Protein AF-Q6CLU6-F1 (afdb_monomer)

Structure (mmCIF, N/CA/C/O backbone):
data_AF-Q6CLU6-F1
#
_entry.id   AF-Q6CLU6-F1
#
loop_
_atom_site.group_PDB
_atom_site.id
_atom_site.type_symbol
_atom_site.label_atom_id
_atom_site.label_alt_id
_atom_site.label_comp_id
_atom_site.label_asym_id
_atom_site.label_entity_id
_atom_site.label_seq_id
_atom_site.pdbx_PDB_ins_code
_atom_site.Cartn_x
_atom_site.Cartn_y
_atom_site.Cartn_z
_atom_site.occupancy
_atom_site.B_iso_or_equiv
_atom_site.auth_seq_id
_atom_site.auth_comp_id
_atom_site.auth_asym_id
_atom_site.auth_atom_id
_atom_site.pdbx_PDB_model_num
ATOM 1 N N . MET A 1 1 ? -74.693 -4.047 75.855 1.00 61.88 1 MET A N 1
ATOM 2 C CA . MET A 1 1 ? -74.704 -4.121 74.372 1.00 61.88 1 MET A CA 1
ATOM 3 C C . MET A 1 1 ? -73.959 -2.932 73.743 1.00 61.88 1 MET A C 1
ATOM 5 O O . MET A 1 1 ? -74.575 -2.102 73.089 1.00 61.88 1 MET A O 1
ATOM 9 N N . ARG A 1 2 ? -72.639 -2.791 73.963 1.00 64.62 2 ARG A N 1
ATOM 10 C CA . ARG A 1 2 ? -71.855 -1.617 73.501 1.00 64.62 2 ARG A CA 1
ATOM 11 C C . ARG A 1 2 ? -70.584 -1.971 72.703 1.00 64.62 2 ARG A C 1
ATOM 13 O O . ARG A 1 2 ? -69.836 -1.067 72.367 1.00 64.62 2 ARG A O 1
ATOM 20 N N . GLY A 1 3 ? -70.361 -3.255 72.395 1.00 64.12 3 GLY A N 1
ATOM 21 C CA . GLY A 1 3 ? -69.111 -3.761 71.801 1.00 64.12 3 GLY A CA 1
ATOM 22 C C . GLY A 1 3 ? -69.072 -3.890 70.269 1.00 64.12 3 GLY A C 1
ATOM 23 O O . GLY A 1 3 ? -67.987 -3.972 69.713 1.00 64.12 3 GLY A O 1
ATOM 24 N N . ASP A 1 4 ? -70.208 -3.855 69.562 1.00 63.72 4 ASP A N 1
ATOM 25 C CA . ASP A 1 4 ? -70.226 -4.134 68.108 1.00 63.72 4 ASP A CA 1
ATOM 26 C C . ASP A 1 4 ? -69.862 -2.940 67.209 1.00 63.72 4 ASP A C 1
ATOM 28 O O . ASP A 1 4 ? -69.534 -3.101 66.032 1.00 63.72 4 ASP A O 1
ATOM 32 N N . LYS A 1 5 ? -69.901 -1.708 67.728 1.00 64.19 5 LYS A N 1
ATOM 33 C CA . LYS A 1 5 ? -69.649 -0.521 66.890 1.00 64.19 5 LYS A CA 1
ATOM 34 C C . LYS A 1 5 ? -68.162 -0.245 66.653 1.00 64.19 5 LYS A C 1
ATOM 36 O O . LYS A 1 5 ? -67.823 0.394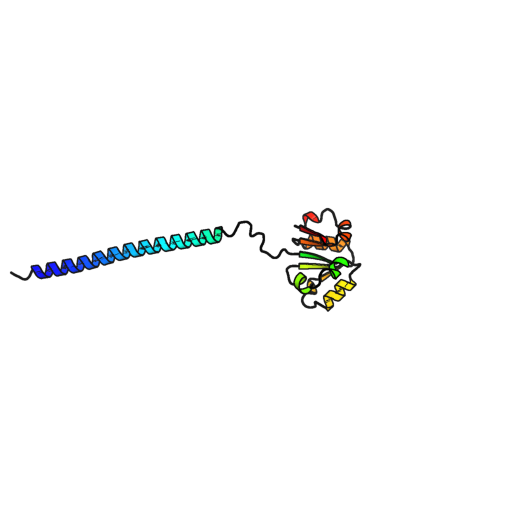 65.661 1.00 64.19 5 LYS A O 1
ATOM 41 N N . GLU A 1 6 ? -67.268 -0.728 67.511 1.00 64.94 6 GLU A N 1
ATOM 42 C CA . GLU A 1 6 ? -65.828 -0.479 67.347 1.00 64.94 6 GLU A CA 1
ATOM 43 C C . GLU A 1 6 ? -65.161 -1.462 66.377 1.00 64.94 6 GLU A C 1
ATOM 45 O O . GLU A 1 6 ? -64.277 -1.072 65.609 1.00 64.94 6 GLU A O 1
ATOM 50 N N . THR A 1 7 ? -65.630 -2.711 66.329 1.00 63.88 7 THR A N 1
ATOM 51 C CA . THR A 1 7 ? -65.080 -3.747 65.440 1.00 63.88 7 THR A CA 1
ATOM 52 C C . THR A 1 7 ? -65.395 -3.466 63.969 1.00 63.88 7 THR A C 1
ATOM 54 O O . THR A 1 7 ? -64.521 -3.599 63.107 1.00 63.88 7 THR A O 1
ATOM 57 N N . THR A 1 8 ? -66.601 -2.977 63.671 1.00 68.31 8 THR A N 1
ATOM 58 C CA . THR A 1 8 ? -67.006 -2.594 62.305 1.00 68.31 8 THR A CA 1
ATOM 59 C C . THR A 1 8 ? -66.189 -1.418 61.761 1.00 68.31 8 THR A C 1
ATOM 61 O O . THR A 1 8 ? -65.840 -1.390 60.578 1.00 68.31 8 THR A O 1
ATOM 64 N N . ASN A 1 9 ? -65.802 -0.477 62.625 1.00 71.19 9 ASN A N 1
ATOM 65 C CA . ASN A 1 9 ? -65.008 0.684 62.226 1.00 71.19 9 ASN A CA 1
ATOM 66 C C . ASN A 1 9 ? -63.552 0.305 61.895 1.00 71.19 9 ASN A C 1
ATOM 68 O O . ASN A 1 9 ? -62.966 0.827 60.943 1.00 71.19 9 ASN A O 1
ATOM 72 N N . TRP A 1 10 ? -62.979 -0.658 62.624 1.00 69.19 10 TRP A N 1
ATOM 73 C CA . TRP A 1 10 ? -61.643 -1.191 62.336 1.00 69.19 10 TRP A CA 1
ATOM 74 C C . TRP A 1 10 ? -61.589 -1.987 61.027 1.00 69.19 10 TRP A C 1
ATOM 76 O O . TRP A 1 10 ? -60.665 -1.791 60.231 1.00 69.19 10 TRP A O 1
ATOM 86 N N . LEU A 1 11 ? -62.599 -2.822 60.766 1.00 67.56 11 LEU A N 1
ATOM 87 C CA . LEU A 1 11 ? -62.708 -3.596 59.524 1.00 67.56 11 LEU A CA 1
ATOM 88 C C . LEU A 1 11 ? -62.872 -2.697 58.289 1.00 67.56 11 LEU A C 1
ATOM 90 O O . LEU A 1 11 ? -62.198 -2.906 57.280 1.00 67.56 11 LEU A O 1
ATOM 94 N N . ASN A 1 12 ? -63.673 -1.632 58.371 1.00 68.00 12 ASN A N 1
ATOM 95 C CA . ASN A 1 12 ? -63.787 -0.676 57.263 1.00 68.00 12 ASN A CA 1
ATOM 96 C C . ASN A 1 12 ? -62.471 0.070 56.994 1.00 68.00 12 ASN A C 1
ATOM 98 O O . ASN A 1 12 ? -62.100 0.299 55.839 1.00 68.00 12 ASN A O 1
ATOM 102 N N . LYS A 1 13 ? -61.715 0.414 58.044 1.00 68.94 13 LYS A N 1
ATOM 103 C CA . LYS A 1 13 ? -60.441 1.133 57.898 1.00 68.94 13 LYS A CA 1
ATOM 104 C C . LYS A 1 13 ? -59.346 0.258 57.272 1.00 68.94 13 LYS A C 1
ATOM 106 O O . LYS A 1 13 ? -58.524 0.781 56.515 1.00 68.94 13 LYS A O 1
ATOM 111 N N . SER A 1 14 ? -59.330 -1.051 57.542 1.00 66.31 14 SER A N 1
ATOM 112 C CA . SER A 1 14 ? -58.371 -1.983 56.926 1.00 66.31 14 SER A CA 1
ATOM 113 C C . SER A 1 14 ? -58.699 -2.259 55.453 1.00 66.31 14 SER A C 1
ATOM 115 O O . SER A 1 14 ? -57.800 -2.185 54.608 1.00 66.31 14 SER A O 1
ATOM 117 N N . LEU A 1 15 ? -59.981 -2.442 55.115 1.00 66.25 15 LEU A N 1
ATOM 118 C CA . LEU A 1 15 ? -60.436 -2.629 53.732 1.00 66.25 15 LEU A CA 1
ATOM 119 C C . LEU A 1 15 ? -60.155 -1.397 52.860 1.00 66.25 15 LEU A C 1
ATOM 121 O O . LEU A 1 15 ? -59.677 -1.532 51.730 1.00 66.25 15 LEU A O 1
ATOM 125 N N . MET A 1 16 ? -60.344 -0.182 53.391 1.00 63.97 16 MET A N 1
ATOM 126 C CA . MET A 1 16 ? -60.002 1.045 52.659 1.00 63.97 16 MET A CA 1
ATOM 127 C C . MET A 1 16 ? -58.496 1.179 52.380 1.00 63.97 16 MET A C 1
ATOM 129 O O . MET A 1 16 ? -58.117 1.665 51.310 1.00 63.97 16 MET A O 1
ATOM 133 N N . LYS A 1 17 ? -57.621 0.731 53.294 1.00 62.97 17 LYS A N 1
ATOM 134 C CA . LYS A 1 17 ? -56.163 0.743 53.068 1.00 62.97 17 LYS A CA 1
ATOM 135 C C . LYS A 1 17 ? -55.749 -0.252 51.979 1.00 62.97 17 LYS A C 1
ATOM 137 O O . LYS A 1 17 ? -54.980 0.124 51.093 1.00 62.97 17 LYS A O 1
ATOM 142 N N . GLN A 1 18 ? -56.309 -1.464 51.980 1.00 61.56 18 GLN A N 1
ATOM 143 C CA . GLN A 1 18 ? -56.039 -2.457 50.931 1.00 61.56 18 GLN A CA 1
ATOM 144 C C . GLN A 1 18 ? -56.553 -2.007 49.555 1.00 61.56 18 GLN A C 1
ATOM 146 O O . GLN A 1 18 ? -55.855 -2.171 48.554 1.00 61.56 18 GLN A O 1
ATOM 151 N N . ALA A 1 19 ? -57.730 -1.375 49.489 1.00 61.16 19 ALA A N 1
ATOM 152 C CA . ALA A 1 19 ? -58.264 -0.848 48.233 1.00 61.16 19 ALA A CA 1
ATOM 153 C C . ALA A 1 19 ? -57.395 0.285 47.653 1.00 61.16 19 ALA A C 1
ATOM 155 O O . ALA A 1 19 ? -57.184 0.340 46.441 1.00 61.16 19 ALA A O 1
ATOM 156 N N . ARG A 1 20 ? -56.843 1.169 48.499 1.00 60.28 20 ARG A N 1
ATOM 157 C CA . ARG A 1 20 ? -55.929 2.239 48.053 1.00 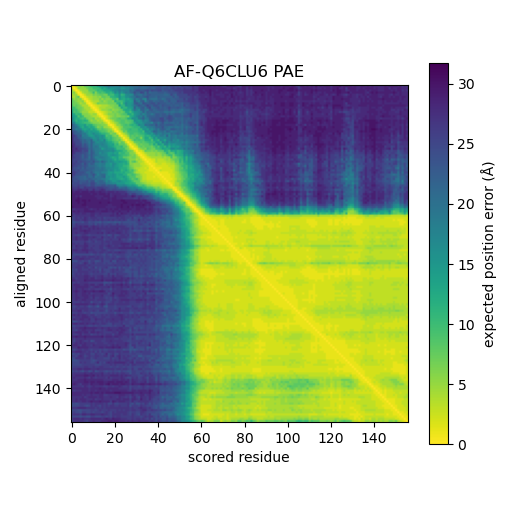60.28 20 ARG A CA 1
ATOM 158 C C . ARG A 1 20 ? -54.601 1.693 47.532 1.00 60.28 20 ARG A C 1
ATOM 160 O O . ARG A 1 20 ? -54.132 2.168 46.502 1.00 60.28 20 ARG A O 1
AT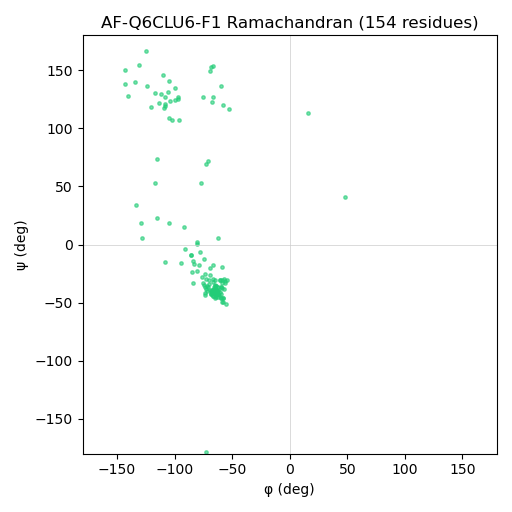OM 167 N N . GLN A 1 21 ? -54.031 0.674 48.178 1.00 60.06 21 GLN A N 1
ATOM 168 C CA . GLN A 1 21 ? -52.783 0.060 47.710 1.00 60.06 21 GLN A CA 1
ATOM 169 C C . GLN A 1 21 ? -52.948 -0.643 46.357 1.00 60.06 21 GLN A C 1
ATOM 171 O O . GLN A 1 21 ? -52.094 -0.479 45.490 1.00 60.06 21 GLN A O 1
ATOM 176 N N . LYS A 1 22 ? -54.075 -1.333 46.127 1.00 58.25 22 LYS A N 1
ATOM 177 C CA . LYS A 1 22 ? -54.368 -1.952 44.822 1.00 58.25 22 LYS A CA 1
ATOM 178 C C . LYS A 1 22 ? -54.572 -0.921 43.707 1.00 58.25 22 LYS A C 1
ATOM 180 O O . LYS A 1 22 ? -54.156 -1.151 42.579 1.00 58.25 22 LYS A O 1
ATOM 185 N N . LYS A 1 23 ? -55.185 0.232 44.001 1.00 58.91 23 LYS A N 1
ATOM 186 C CA . LYS A 1 23 ? -55.332 1.309 43.004 1.00 58.91 23 LYS A CA 1
ATOM 187 C C . LYS A 1 23 ? -53.987 1.948 42.651 1.00 58.91 23 LYS A C 1
ATOM 189 O O . LYS A 1 23 ? -53.733 2.203 41.479 1.00 58.91 23 LYS A O 1
ATOM 194 N N . LEU A 1 24 ? -53.116 2.160 43.640 1.00 59.25 24 LEU A N 1
ATOM 195 C CA . LEU A 1 24 ? -51.780 2.716 43.410 1.00 59.25 24 LEU A CA 1
ATOM 196 C C . LEU A 1 24 ? -50.885 1.769 42.603 1.00 59.25 24 LEU A C 1
ATOM 198 O O . LEU A 1 24 ? -50.172 2.238 41.720 1.00 59.25 24 LEU A O 1
ATOM 202 N N . SER A 1 25 ? -50.950 0.454 42.842 1.00 60.84 25 SER A N 1
ATOM 203 C CA . SER A 1 25 ? -50.152 -0.503 42.066 1.00 60.84 25 SER A CA 1
ATOM 204 C C . SER A 1 25 ? -50.586 -0.570 40.600 1.00 60.84 25 SER A C 1
ATOM 206 O O . SER A 1 25 ? -49.728 -0.599 39.722 1.00 60.84 25 SER A O 1
ATOM 208 N N . ILE A 1 26 ? -51.891 -0.514 40.311 1.00 61.78 26 ILE A N 1
ATOM 209 C CA . ILE A 1 26 ? -52.395 -0.504 38.927 1.00 61.78 26 ILE A CA 1
ATOM 210 C C . ILE A 1 26 ? -51.938 0.764 38.187 1.00 61.78 26 ILE A C 1
ATOM 212 O O . ILE A 1 26 ? -51.487 0.677 37.046 1.00 61.78 26 ILE A O 1
ATOM 216 N N . ILE A 1 27 ? -51.986 1.931 38.843 1.00 63.12 27 ILE A N 1
ATOM 217 C CA . ILE A 1 27 ? -51.509 3.190 38.247 1.00 63.12 27 ILE A CA 1
ATOM 218 C C . ILE A 1 27 ? -49.994 3.131 37.999 1.00 63.12 27 ILE A C 1
ATOM 220 O O . ILE A 1 27 ? -49.540 3.515 36.924 1.00 63.12 27 ILE A O 1
ATOM 224 N N . ALA A 1 28 ? -49.212 2.601 38.945 1.00 63.72 28 ALA A N 1
AT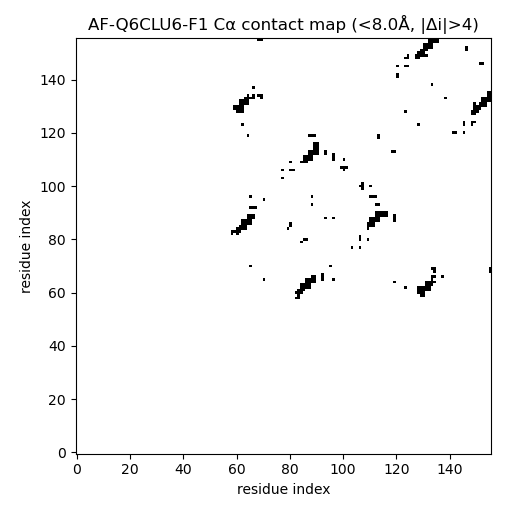OM 225 C CA . ALA A 1 28 ? -47.760 2.491 38.799 1.00 63.72 28 ALA A CA 1
ATOM 226 C C . ALA A 1 28 ? -47.350 1.591 37.619 1.00 63.72 28 ALA A C 1
ATOM 228 O O . ALA A 1 28 ? -46.466 1.959 36.845 1.00 63.72 28 ALA A O 1
ATOM 229 N N . VAL A 1 29 ? -48.020 0.446 37.438 1.00 63.44 29 VAL A N 1
ATOM 230 C CA . VAL A 1 29 ? -47.758 -0.458 36.303 1.00 63.44 29 VAL A CA 1
ATOM 231 C C . VAL A 1 29 ? -48.134 0.205 34.974 1.00 63.44 29 VAL A C 1
ATOM 233 O O . VAL A 1 29 ? -47.381 0.102 34.004 1.00 63.44 29 VAL A O 1
ATOM 236 N N . GLY A 1 30 ? -49.243 0.953 34.939 1.00 61.91 30 GLY A N 1
ATOM 237 C CA . GLY A 1 30 ? -49.645 1.728 33.763 1.00 61.91 30 GLY A CA 1
ATOM 238 C C . GLY A 1 30 ? -48.588 2.755 33.345 1.00 61.91 30 GLY A C 1
ATOM 239 O O . GLY A 1 30 ? -48.174 2.770 32.186 1.00 61.91 30 GLY A O 1
ATOM 240 N N . VAL A 1 31 ? -48.090 3.554 34.294 1.00 68.88 31 VAL A N 1
ATOM 241 C CA . VAL A 1 31 ? -47.084 4.602 34.033 1.00 68.88 31 VAL A CA 1
ATOM 242 C C . VAL A 1 31 ? -45.741 4.014 33.585 1.00 68.88 31 VAL A C 1
ATOM 244 O O . VAL A 1 31 ? -45.108 4.550 32.680 1.00 68.88 31 VAL A O 1
ATOM 247 N N . LEU A 1 32 ? -45.307 2.888 34.154 1.00 68.31 32 LEU A N 1
ATOM 248 C CA . LEU A 1 32 ? -44.050 2.251 33.741 1.00 68.31 32 LEU A CA 1
ATOM 249 C C . LEU A 1 32 ? -44.105 1.740 32.294 1.00 68.31 32 LEU A C 1
ATOM 251 O O . LEU A 1 32 ? -43.129 1.874 31.554 1.00 68.31 32 LEU A O 1
ATOM 255 N N . SER A 1 33 ? -45.253 1.202 31.871 1.00 67.44 33 SER A N 1
ATOM 256 C CA . SER A 1 33 ? -45.420 0.693 30.506 1.00 67.44 33 SER A CA 1
ATOM 257 C C . SER A 1 33 ? -45.366 1.805 29.450 1.00 67.44 33 SER A C 1
ATOM 259 O O . SER A 1 33 ? -44.713 1.643 28.418 1.00 67.44 33 SER A O 1
ATOM 261 N N . THR A 1 34 ? -45.969 2.968 29.720 1.00 74.31 34 THR A N 1
ATOM 262 C CA . THR A 1 34 ? -45.980 4.089 28.770 1.00 74.31 34 THR A CA 1
ATOM 263 C C . THR A 1 34 ? -44.609 4.742 28.640 1.00 74.31 34 THR A C 1
ATOM 265 O O . THR A 1 34 ? -44.218 5.090 27.523 1.00 74.31 34 THR A O 1
ATOM 268 N N . VAL A 1 35 ? -43.843 4.838 29.734 1.00 77.88 35 VAL A N 1
ATOM 269 C CA . VAL A 1 35 ? -42.460 5.349 29.717 1.00 77.88 35 VAL A CA 1
ATOM 270 C C . VAL A 1 35 ? -41.544 4.428 28.907 1.00 77.88 35 VAL A C 1
ATOM 272 O O . VAL A 1 35 ? -40.781 4.906 28.070 1.00 77.88 35 VAL A O 1
ATOM 275 N N . ALA A 1 36 ? -41.648 3.106 29.077 1.00 79.06 36 ALA A N 1
ATOM 276 C CA . ALA A 1 36 ? -40.839 2.158 28.308 1.00 79.06 36 ALA A CA 1
ATOM 277 C C . ALA A 1 36 ? -41.117 2.245 26.795 1.00 79.06 36 ALA A C 1
ATOM 279 O O . ALA A 1 36 ? -40.181 2.265 25.993 1.00 79.06 36 ALA A O 1
ATOM 280 N N . VAL A 1 37 ? -42.392 2.360 26.399 1.00 79.88 37 VAL A N 1
ATOM 281 C CA . VAL A 1 37 ? -42.782 2.490 24.984 1.00 79.88 37 VAL A CA 1
ATOM 282 C C . VAL A 1 37 ? -42.324 3.827 24.397 1.00 79.88 37 VAL A C 1
ATOM 284 O O . VAL A 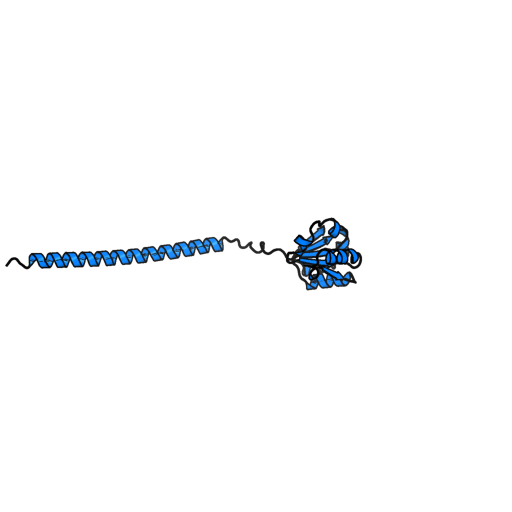1 37 ? -41.808 3.850 23.281 1.00 79.88 37 VAL A O 1
ATOM 287 N N . THR A 1 38 ? -42.439 4.936 25.136 1.00 80.50 38 THR A N 1
ATOM 288 C CA . THR A 1 38 ? -41.983 6.254 24.649 1.00 80.50 38 THR A CA 1
ATOM 289 C C . THR A 1 38 ? -40.467 6.339 24.524 1.00 80.50 38 THR A C 1
ATOM 291 O O . THR A 1 38 ? -39.981 6.840 23.512 1.00 80.50 38 THR A O 1
ATOM 294 N N . VAL A 1 39 ? -39.705 5.803 25.483 1.00 86.75 39 VAL A N 1
ATOM 295 C CA . VAL A 1 39 ? -38.235 5.743 25.388 1.00 86.75 39 VAL A CA 1
ATOM 296 C C . VAL A 1 39 ? -37.801 4.842 24.231 1.00 86.75 39 VAL A C 1
ATOM 298 O O . VAL A 1 39 ? -36.921 5.223 23.460 1.00 86.75 39 VAL A O 1
ATOM 301 N N . GLY A 1 40 ? -38.445 3.684 24.053 1.00 82.50 40 GLY A N 1
ATOM 302 C CA . GLY A 1 40 ? -38.185 2.794 22.919 1.00 82.50 40 GLY A CA 1
ATOM 303 C C . GLY A 1 40 ? -38.481 3.455 21.570 1.00 82.50 40 GLY A C 1
ATOM 304 O O . GLY A 1 40 ? -37.665 3.370 20.652 1.00 82.50 40 GLY A O 1
ATOM 305 N N . TYR A 1 41 ? -39.602 4.173 21.464 1.00 85.38 41 TYR A N 1
ATOM 306 C CA . TYR A 1 41 ? -39.983 4.903 20.254 1.00 85.38 41 TYR A CA 1
ATOM 307 C C . TYR A 1 41 ? -39.036 6.072 19.957 1.00 85.38 41 TYR A C 1
ATOM 309 O O . TYR A 1 41 ? -38.607 6.238 18.817 1.00 85.38 41 TYR A O 1
ATOM 317 N N . LEU A 1 42 ? -38.627 6.835 20.975 1.00 84.44 42 LEU A N 1
ATOM 318 C CA . LEU A 1 42 ? -37.624 7.892 20.827 1.00 84.44 42 LEU A CA 1
ATOM 319 C C . LEU A 1 42 ? -36.273 7.320 20.387 1.00 84.44 42 LEU A C 1
ATOM 321 O O . LEU A 1 42 ? -35.682 7.834 19.444 1.00 84.44 42 LEU A O 1
ATOM 325 N N . LEU A 1 43 ? -35.803 6.223 20.986 1.00 84.00 43 LEU A N 1
ATOM 326 C CA . LEU A 1 43 ? -34.572 5.549 20.554 1.00 84.00 43 LEU A CA 1
ATOM 327 C C . LEU A 1 43 ? -34.673 5.015 19.121 1.00 84.00 43 LEU A C 1
ATOM 329 O O . LEU A 1 43 ? -33.691 5.078 18.379 1.00 84.00 43 LEU A O 1
ATOM 333 N N . TYR A 1 44 ? -35.842 4.514 18.719 1.00 81.38 44 TYR A N 1
ATOM 334 C CA . TYR A 1 44 ? -36.097 4.092 17.346 1.00 81.38 44 TYR A CA 1
ATOM 335 C C . TYR A 1 44 ? -36.043 5.276 16.375 1.00 81.38 44 TYR A C 1
ATOM 337 O O . TYR A 1 44 ? -35.352 5.181 15.365 1.00 81.38 44 TYR A O 1
ATOM 345 N N . LEU A 1 45 ? -36.673 6.411 16.699 1.00 79.06 45 LEU A N 1
ATOM 346 C CA . LEU A 1 45 ? -36.597 7.631 15.887 1.00 79.06 45 LEU A CA 1
ATOM 347 C C . LEU A 1 45 ? -35.170 8.189 15.815 1.00 79.06 45 LEU A C 1
ATOM 349 O O . LEU A 1 45 ? -34.703 8.515 14.727 1.00 79.06 45 LEU A O 1
ATOM 353 N N . TYR A 1 46 ? -34.435 8.211 16.930 1.00 77.62 46 TYR A N 1
ATOM 354 C CA . TYR A 1 46 ? -33.029 8.633 16.958 1.00 77.62 46 TYR A CA 1
ATOM 355 C C . TYR A 1 46 ? -32.118 7.696 16.151 1.00 77.62 46 TYR A C 1
ATOM 357 O O . TYR A 1 46 ? -31.173 8.155 15.508 1.00 77.62 46 TYR A O 1
ATOM 365 N N . ARG A 1 47 ? -32.390 6.382 16.141 1.00 70.88 47 ARG A N 1
ATOM 366 C CA . ARG A 1 47 ? -31.670 5.426 15.282 1.00 70.88 47 ARG A CA 1
ATOM 367 C C . ARG A 1 47 ? -32.107 5.507 13.818 1.00 70.88 47 ARG A C 1
ATOM 369 O O . ARG A 1 47 ? -31.263 5.319 12.950 1.00 70.88 47 ARG A O 1
ATOM 376 N N . GLY A 1 48 ? -33.373 5.808 13.542 1.00 60.16 48 GLY A N 1
ATOM 377 C CA . GLY A 1 48 ? -33.932 5.946 12.193 1.00 60.16 48 GLY A CA 1
ATOM 378 C C . GLY A 1 48 ? -33.553 7.258 11.500 1.00 60.16 48 GLY A C 1
ATOM 379 O O . GLY A 1 48 ? -33.402 7.283 10.283 1.00 60.16 48 GLY A O 1
ATOM 380 N N . GLN A 1 49 ? -33.307 8.331 12.260 1.00 57.12 49 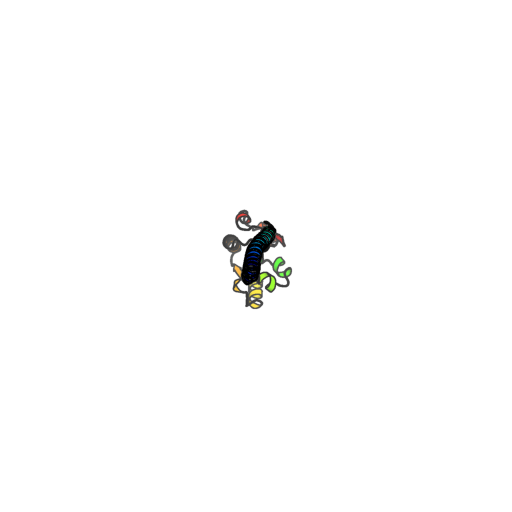GLN A N 1
ATOM 381 C CA . GLN A 1 49 ? -32.778 9.604 11.752 1.00 57.12 49 GLN A CA 1
ATOM 382 C C . GLN A 1 49 ? -31.262 9.605 11.532 1.00 57.12 49 GLN A C 1
ATOM 384 O O . GLN A 1 49 ? -30.718 10.598 11.043 1.00 57.12 49 GLN A O 1
ATOM 389 N N . ARG A 1 50 ? -30.568 8.483 11.772 1.00 49.12 50 ARG A N 1
ATOM 390 C CA . ARG A 1 50 ? -29.280 8.219 11.114 1.00 49.12 50 ARG A CA 1
ATOM 391 C C . ARG A 1 50 ? -29.531 7.914 9.637 1.00 49.12 50 ARG A C 1
ATOM 393 O O . ARG A 1 50 ? -29.455 6.780 9.188 1.00 49.12 50 ARG A O 1
ATOM 400 N N . ASN A 1 51 ? -29.885 8.993 8.947 1.00 45.81 51 ASN A N 1
ATOM 401 C CA . ASN A 1 51 ? -29.740 9.308 7.541 1.00 45.81 51 ASN A CA 1
ATOM 402 C C . ASN A 1 51 ? -29.420 8.094 6.643 1.00 45.81 51 ASN A C 1
ATOM 404 O O . ASN A 1 51 ? -28.301 7.577 6.710 1.00 45.81 51 ASN A O 1
ATOM 408 N N . PRO A 1 52 ? -30.319 7.674 5.735 1.00 45.53 52 PRO A N 1
ATOM 409 C CA . PRO A 1 52 ? -30.006 6.638 4.750 1.00 45.53 52 PRO A CA 1
ATOM 410 C C . PRO A 1 52 ? -28.871 7.012 3.767 1.00 45.53 52 PRO A C 1
ATOM 412 O O . PRO A 1 52 ? -28.539 6.203 2.906 1.00 45.53 52 PRO A O 1
ATOM 415 N N . ASN A 1 53 ? -28.196 8.157 3.940 1.00 45.03 53 ASN A N 1
ATOM 416 C CA . ASN A 1 53 ? -26.904 8.467 3.317 1.00 45.03 53 ASN A CA 1
ATOM 417 C C . ASN A 1 53 ? -25.658 8.102 4.155 1.00 45.03 53 ASN A C 1
ATOM 419 O O . ASN A 1 53 ? -24.545 8.470 3.791 1.00 45.03 53 ASN A O 1
ATOM 423 N N . ILE A 1 54 ? -25.757 7.280 5.210 1.00 47.28 54 ILE A N 1
ATOM 424 C CA . ILE A 1 54 ? -24.574 6.597 5.791 1.00 47.28 54 ILE A CA 1
ATOM 425 C C . ILE A 1 54 ? -24.165 5.405 4.896 1.00 47.28 54 ILE A C 1
ATOM 427 O O . ILE A 1 54 ? -24.017 4.265 5.331 1.00 47.28 54 ILE A O 1
ATOM 431 N N . ARG A 1 55 ? -23.975 5.660 3.601 1.00 44.31 55 ARG A N 1
ATOM 432 C CA . ARG A 1 55 ? -22.941 4.970 2.818 1.00 44.31 55 ARG A CA 1
ATOM 433 C C . ARG A 1 55 ? -21.617 5.757 2.849 1.00 44.31 55 ARG A C 1
ATOM 435 O O . ARG A 1 55 ? -20.606 5.231 2.401 1.00 44.31 55 ARG A O 1
ATOM 442 N N . ASP A 1 56 ? -21.602 6.938 3.480 1.00 47.28 56 ASP A N 1
ATOM 443 C CA . ASP A 1 56 ? -20.519 7.933 3.410 1.00 47.28 56 ASP A CA 1
ATOM 444 C C . ASP A 1 56 ? -19.596 8.056 4.643 1.00 47.28 56 ASP A C 1
ATOM 446 O O . ASP A 1 56 ? -18.884 9.046 4.776 1.00 47.28 56 ASP A O 1
ATOM 450 N N . VAL A 1 57 ? -19.534 7.074 5.553 1.00 53.75 57 VAL A N 1
ATOM 451 C CA . VAL A 1 57 ? -18.561 7.121 6.679 1.00 53.75 57 VAL A CA 1
ATOM 452 C C . VAL A 1 57 ? -17.820 5.798 6.882 1.00 53.75 57 VAL A C 1
ATOM 454 O O . VAL A 1 57 ? -17.490 5.404 7.998 1.00 53.75 57 VAL A O 1
ATOM 457 N N . LYS A 1 58 ? -17.545 5.069 5.800 1.00 54.47 58 LYS A N 1
ATOM 458 C CA . LYS A 1 58 ? -16.387 4.167 5.792 1.00 54.47 58 LYS A CA 1
ATOM 459 C C . LYS A 1 58 ? -15.265 4.892 5.060 1.00 54.47 58 LYS A C 1
ATOM 461 O O . LYS A 1 58 ? -15.555 5.481 4.018 1.00 54.47 58 LYS A O 1
ATOM 466 N N . PRO A 1 59 ? -14.022 4.887 5.577 1.00 61.97 59 PRO A N 1
ATOM 467 C CA . PRO A 1 59 ? -12.900 5.435 4.829 1.00 61.97 59 PRO A CA 1
ATOM 468 C C . PRO A 1 59 ? -12.903 4.772 3.451 1.00 61.97 59 PRO A C 1
ATOM 470 O O . PRO A 1 59 ? -12.835 3.546 3.350 1.00 61.97 59 PRO A O 1
ATOM 473 N N . LYS A 1 60 ? -13.107 5.577 2.400 1.00 77.50 60 LYS A N 1
ATOM 474 C CA . LYS A 1 60 ? -13.150 5.088 1.022 1.00 77.50 60 LYS A CA 1
ATOM 475 C C . LYS A 1 60 ? -11.820 4.403 0.758 1.00 77.50 60 LYS A C 1
ATOM 477 O O . LYS A 1 60 ? -10.773 5.022 0.914 1.00 77.50 60 LYS A O 1
ATOM 482 N N . SER A 1 61 ? -11.862 3.115 0.436 1.00 91.75 61 SER A N 1
ATOM 483 C CA . SER A 1 61 ? -10.638 2.381 0.160 1.00 91.75 61 SER A CA 1
ATOM 484 C C . SER A 1 61 ? -10.003 2.922 -1.119 1.00 91.75 61 SER A C 1
ATOM 486 O O . SER A 1 61 ? -10.688 3.012 -2.143 1.00 91.75 61 SER A O 1
ATOM 488 N N . LYS A 1 62 ? -8.723 3.299 -1.051 1.00 94.94 62 LYS A N 1
ATOM 489 C CA . LYS A 1 62 ? -8.012 3.979 -2.143 1.00 94.94 62 LYS A CA 1
ATOM 490 C C . LYS A 1 62 ? -6.961 3.079 -2.789 1.00 94.94 62 LYS A C 1
ATOM 492 O O . LYS A 1 62 ? -6.308 2.278 -2.126 1.00 94.94 62 LYS A O 1
ATOM 497 N N . CYS A 1 63 ? -6.757 3.232 -4.085 1.00 95.62 63 CYS A N 1
ATOM 498 C CA . CYS A 1 63 ? -5.646 2.652 -4.821 1.00 95.62 63 CYS A CA 1
ATOM 499 C C . CYS A 1 63 ? -4.856 3.790 -5.461 1.00 95.62 63 CYS A C 1
ATOM 501 O O . CYS A 1 63 ? -5.406 4.539 -6.260 1.00 95.62 63 CYS A O 1
ATOM 503 N N . TYR A 1 64 ? -3.588 3.930 -5.095 1.00 96.69 64 TYR A N 1
ATOM 504 C CA . TYR A 1 64 ? -2.683 4.922 -5.662 1.00 96.69 64 TYR A CA 1
ATOM 505 C C . TYR A 1 64 ? -1.850 4.267 -6.758 1.00 96.69 64 TYR A C 1
ATOM 507 O O . TYR A 1 64 ? -1.211 3.249 -6.502 1.00 96.69 64 TYR A O 1
ATOM 515 N N . VAL A 1 65 ? -1.824 4.840 -7.957 1.00 96.25 65 VAL A N 1
ATOM 516 C CA . VAL A 1 65 ? -0.839 4.474 -8.985 1.00 96.25 65 VAL A CA 1
ATOM 517 C C . VAL A 1 65 ? 0.295 5.482 -8.898 1.00 96.25 65 VAL A C 1
ATOM 519 O O . VAL A 1 65 ? 0.112 6.646 -9.248 1.00 96.25 65 VAL A O 1
ATOM 522 N N . LEU A 1 66 ? 1.445 5.049 -8.378 1.00 95.62 66 LEU A N 1
ATOM 523 C CA . LEU A 1 66 ? 2.582 5.929 -8.143 1.00 95.62 66 LEU A CA 1
ATOM 524 C C . LEU A 1 66 ? 3.164 6.405 -9.475 1.00 95.62 66 LEU A C 1
ATOM 526 O O . LEU A 1 66 ? 3.587 5.600 -10.306 1.00 95.62 66 LEU A O 1
ATOM 530 N N . THR A 1 67 ? 3.207 7.722 -9.624 1.00 93.56 67 THR A N 1
ATOM 531 C CA . THR A 1 67 ? 3.927 8.460 -10.663 1.00 93.56 67 THR A CA 1
ATOM 532 C C . THR A 1 67 ? 4.857 9.464 -9.984 1.00 93.56 67 THR A C 1
ATOM 534 O O . THR A 1 67 ? 4.705 9.722 -8.788 1.00 93.56 67 THR A O 1
ATOM 537 N N . GLN A 1 68 ? 5.801 10.038 -10.733 1.00 92.69 68 GLN A N 1
ATOM 538 C CA . GLN A 1 68 ? 6.688 11.089 -10.222 1.00 92.69 68 GLN A CA 1
ATOM 539 C C . GLN A 1 68 ? 5.875 12.262 -9.644 1.00 92.69 68 GLN A C 1
ATOM 541 O O . GLN A 1 68 ? 6.026 12.602 -8.477 1.00 92.69 68 GLN A O 1
ATOM 546 N N . ASP A 1 69 ? 4.909 12.779 -10.410 1.00 92.50 69 ASP A N 1
ATOM 547 C CA . ASP A 1 69 ? 4.056 13.899 -9.989 1.00 92.50 69 ASP A CA 1
ATOM 548 C C . ASP A 1 69 ? 3.263 13.607 -8.712 1.00 92.50 69 ASP A C 1
ATOM 550 O O . ASP A 1 69 ? 3.039 14.489 -7.885 1.00 92.50 69 ASP A O 1
ATOM 554 N N . LEU A 1 70 ? 2.795 12.366 -8.560 1.00 93.56 70 LEU A N 1
ATOM 555 C CA . LEU A 1 70 ? 2.049 11.959 -7.379 1.00 93.56 70 LEU A CA 1
ATOM 556 C C . LEU A 1 70 ? 2.965 11.857 -6.155 1.00 93.56 70 LEU A C 1
ATOM 558 O O . LEU A 1 70 ? 2.559 12.255 -5.064 1.00 93.56 70 LEU A O 1
ATOM 562 N N . PHE A 1 71 ? 4.178 11.329 -6.345 1.00 93.75 71 PHE A N 1
ATOM 563 C CA . PHE A 1 71 ? 5.202 11.234 -5.308 1.00 93.75 71 PHE A CA 1
ATOM 564 C C . PHE A 1 71 ? 5.549 12.608 -4.737 1.00 93.75 71 PHE A C 1
ATOM 566 O O . PHE A 1 71 ? 5.544 12.764 -3.519 1.00 93.75 71 PHE A O 1
ATOM 573 N N . ASP A 1 72 ? 5.751 13.593 -5.611 1.00 92.75 72 ASP A N 1
ATOM 574 C CA . ASP A 1 72 ? 6.164 14.945 -5.226 1.00 92.75 72 ASP A CA 1
ATOM 575 C C . ASP A 1 72 ? 5.027 15.761 -4.575 1.00 92.75 72 ASP A C 1
ATOM 577 O O . ASP A 1 72 ? 5.283 16.673 -3.792 1.00 92.75 72 ASP A O 1
ATOM 581 N N . LYS A 1 73 ? 3.758 15.442 -4.868 1.00 92.75 73 LYS A N 1
ATOM 582 C CA . LYS A 1 73 ? 2.590 16.169 -4.332 1.00 92.75 73 LYS A CA 1
ATOM 583 C C . LYS A 1 73 ? 2.123 15.702 -2.954 1.00 92.75 73 LYS A C 1
ATOM 585 O O . LYS A 1 73 ? 1.431 16.456 -2.271 1.00 92.75 73 LYS A O 1
ATOM 590 N N . ILE A 1 74 ? 2.414 14.463 -2.562 1.00 91.56 74 ILE A N 1
ATOM 591 C CA . ILE A 1 74 ? 1.958 13.896 -1.286 1.00 91.56 74 ILE A CA 1
ATOM 592 C C . ILE A 1 74 ? 3.119 13.912 -0.293 1.00 91.56 74 ILE A C 1
ATOM 594 O O . ILE A 1 74 ? 4.030 13.095 -0.372 1.00 91.56 74 ILE A O 1
ATOM 598 N N . GLU A 1 75 ? 3.051 14.817 0.683 1.00 91.12 75 GLU A N 1
ATOM 599 C CA . GLU A 1 75 ? 4.100 14.968 1.700 1.00 91.12 75 GLU A CA 1
ATOM 600 C C . GLU A 1 75 ? 4.099 13.820 2.725 1.00 91.12 75 GLU A C 1
ATOM 602 O O . GLU A 1 75 ? 5.155 13.349 3.141 1.00 91.12 75 GLU A O 1
ATOM 607 N N . ASN A 1 76 ? 2.914 13.339 3.129 1.00 92.44 76 ASN A N 1
ATOM 608 C CA . ASN A 1 76 ? 2.762 12.329 4.181 1.00 92.44 76 ASN A CA 1
ATOM 609 C C . ASN A 1 76 ? 2.171 11.015 3.654 1.00 92.44 76 ASN A C 1
ATOM 611 O O . ASN A 1 76 ? 1.021 10.648 3.923 1.00 92.44 76 ASN A O 1
ATOM 615 N N . TRP A 1 77 ? 3.000 10.263 2.931 1.00 94.06 77 TRP A N 1
ATOM 616 C CA . TRP A 1 77 ? 2.648 8.926 2.453 1.00 94.06 77 TRP A CA 1
ATOM 617 C C . TRP A 1 77 ? 2.260 7.960 3.573 1.00 94.06 77 TRP A C 1
ATOM 619 O O . TRP A 1 77 ? 1.431 7.079 3.347 1.00 94.06 77 TRP A O 1
ATOM 629 N N . GLN A 1 78 ? 2.804 8.130 4.781 1.00 92.81 78 GLN A N 1
ATOM 630 C CA . GLN A 1 78 ? 2.479 7.273 5.917 1.00 92.81 78 GLN A CA 1
ATOM 631 C C . GLN A 1 78 ? 1.011 7.401 6.319 1.00 92.81 78 GLN A C 1
ATOM 633 O O . GLN A 1 78 ? 0.350 6.386 6.527 1.00 92.81 78 GLN A O 1
ATOM 638 N N . GLU A 1 79 ? 0.475 8.620 6.395 1.00 92.38 79 GLU A N 1
ATOM 639 C CA . GLU A 1 79 ? -0.939 8.822 6.709 1.00 92.38 79 GLU A CA 1
ATOM 640 C C . GLU A 1 79 ? -1.837 8.294 5.583 1.00 92.38 79 GLU A C 1
ATOM 642 O O . GLU A 1 79 ? -2.810 7.578 5.848 1.00 92.38 79 GLU A O 1
ATOM 647 N N . GLU A 1 80 ? -1.496 8.582 4.327 1.00 92.50 80 GLU A N 1
ATOM 648 C CA . GLU A 1 80 ? -2.291 8.135 3.181 1.00 92.50 80 GLU A CA 1
ATOM 649 C C . GLU A 1 80 ? -2.328 6.610 3.050 1.00 92.50 80 GLU A C 1
ATOM 651 O O . GLU A 1 80 ? -3.385 6.036 2.765 1.00 92.50 80 GLU A O 1
ATOM 656 N N . LEU A 1 81 ? -1.206 5.941 3.325 1.00 93.12 81 LEU A N 1
ATOM 657 C CA . LEU A 1 81 ? -1.090 4.483 3.329 1.00 93.12 81 LEU A CA 1
ATOM 658 C C . LEU A 1 81 ? -1.521 3.833 4.651 1.00 93.12 81 LEU A C 1
ATOM 660 O O . LEU A 1 81 ? -1.735 2.623 4.687 1.00 93.12 81 LEU A O 1
ATOM 664 N N . SER A 1 82 ? -1.687 4.578 5.747 1.00 88.31 82 SER A N 1
ATOM 665 C CA . SER A 1 82 ? -2.173 4.018 7.023 1.00 88.31 82 SER A CA 1
ATOM 666 C C . SER A 1 82 ? -3.628 3.540 6.931 1.00 88.31 82 SER A C 1
ATOM 668 O O . SER A 1 82 ? -4.006 2.561 7.580 1.00 88.31 82 SER A O 1
ATOM 670 N N . LYS A 1 83 ? -4.422 4.176 6.061 1.00 88.31 83 LYS A N 1
ATOM 671 C CA . LYS A 1 83 ? -5.837 3.874 5.786 1.00 88.31 83 LYS A CA 1
ATOM 672 C C . LYS A 1 83 ? -5.971 2.565 4.977 1.00 88.31 83 LYS A C 1
ATOM 674 O O . LYS A 1 83 ? -4.986 1.878 4.704 1.00 88.31 83 LYS A O 1
ATOM 679 N N . ASP A 1 84 ? -7.193 2.167 4.610 1.00 90.75 84 ASP A N 1
ATOM 680 C CA . ASP A 1 84 ? -7.421 1.015 3.713 1.00 90.75 84 ASP A CA 1
ATOM 681 C C . ASP A 1 84 ? -7.038 1.371 2.267 1.00 90.75 84 ASP A C 1
ATOM 683 O O . ASP A 1 84 ? -7.886 1.552 1.390 1.00 90.75 84 ASP A O 1
ATOM 687 N N . SER A 1 85 ? -5.741 1.532 2.035 1.00 94.50 85 SER A N 1
ATOM 688 C CA . SER A 1 85 ? -5.163 1.954 0.771 1.00 94.50 85 SER A CA 1
ATOM 689 C C . SER A 1 85 ? -4.019 1.042 0.342 1.00 94.50 85 SER A C 1
ATOM 691 O O . SER A 1 85 ? -3.393 0.359 1.151 1.00 94.50 85 SER A O 1
ATOM 693 N N . VAL A 1 86 ? -3.787 0.993 -0.967 1.00 96.06 86 VAL A N 1
ATOM 694 C CA . VAL A 1 86 ? -2.698 0.235 -1.595 1.00 96.06 86 VAL A CA 1
ATOM 695 C C . VAL A 1 86 ? -2.040 1.134 -2.631 1.00 96.06 86 VAL A C 1
ATOM 697 O O . VAL A 1 86 ? -2.735 1.848 -3.353 1.00 96.06 86 VAL A O 1
ATOM 700 N N . MET A 1 87 ? -0.717 1.087 -2.717 1.00 96.94 87 MET A N 1
ATOM 701 C CA . MET A 1 87 ? 0.072 1.788 -3.720 1.00 96.94 87 MET A CA 1
ATOM 702 C C . MET A 1 87 ? 0.634 0.788 -4.727 1.00 96.94 87 MET A C 1
ATOM 704 O O . MET A 1 87 ? 1.296 -0.181 -4.360 1.00 96.94 87 MET A O 1
ATOM 708 N N . LEU A 1 88 ? 0.383 1.042 -6.004 1.00 97.38 88 LEU A N 1
ATOM 709 C CA . LEU A 1 88 ? 0.912 0.287 -7.129 1.00 97.38 88 LEU A CA 1
ATOM 710 C C . LEU A 1 88 ? 1.958 1.148 -7.825 1.00 97.38 88 LEU A C 1
ATOM 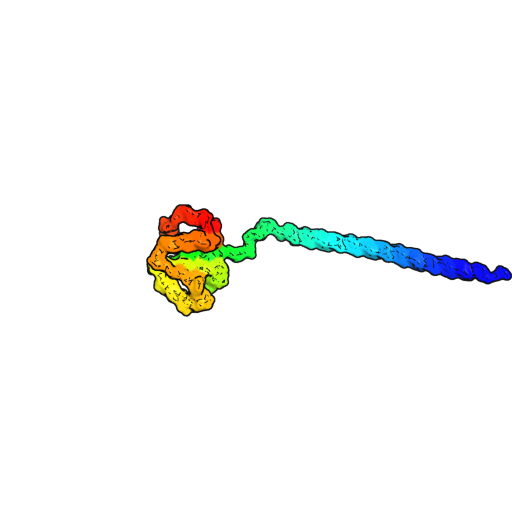712 O O . LEU A 1 88 ? 1.657 2.248 -8.279 1.00 97.38 88 LEU A O 1
ATOM 716 N N . VAL A 1 89 ? 3.186 0.658 -7.897 1.00 96.75 89 VAL A N 1
ATOM 717 C CA . VAL A 1 89 ? 4.321 1.407 -8.432 1.00 96.75 89 VAL A CA 1
ATOM 718 C C . VAL A 1 89 ? 4.588 0.969 -9.864 1.00 96.75 89 VAL A C 1
ATOM 720 O O . VAL A 1 89 ? 4.778 -0.223 -10.127 1.00 96.75 89 VAL A O 1
ATOM 723 N N . LEU A 1 90 ? 4.589 1.940 -10.781 1.00 94.56 90 LEU A N 1
ATOM 724 C CA . LEU A 1 90 ? 4.932 1.723 -12.185 1.00 94.56 90 LEU A CA 1
ATOM 725 C C . LEU A 1 90 ? 6.429 1.395 -12.346 1.00 94.56 90 LEU A C 1
ATOM 727 O O . LEU A 1 90 ? 7.243 1.878 -11.554 1.00 94.56 90 LEU A O 1
ATOM 731 N N . PRO A 1 91 ? 6.818 0.646 -13.396 1.00 94.06 91 PRO A N 1
ATOM 732 C CA . PRO A 1 91 ? 8.214 0.247 -13.607 1.00 94.06 91 PRO A CA 1
ATOM 733 C C . PRO A 1 91 ? 9.178 1.439 -13.696 1.00 94.06 91 PRO A C 1
ATOM 735 O O . PRO A 1 91 ? 10.277 1.398 -13.151 1.00 94.06 91 PRO A O 1
ATOM 738 N N . GLU A 1 92 ? 8.736 2.524 -14.334 1.00 94.31 92 GLU A N 1
ATOM 739 C CA . GLU A 1 92 ? 9.506 3.759 -14.552 1.00 94.31 92 GLU A CA 1
ATOM 740 C C . GLU A 1 92 ? 9.935 4.435 -13.237 1.00 94.31 92 GLU A C 1
ATOM 742 O O . GLU A 1 92 ? 11.002 5.040 -13.156 1.00 94.31 92 GLU A O 1
ATOM 747 N N . VAL A 1 93 ? 9.131 4.283 -12.180 1.00 95.19 93 VAL A N 1
ATOM 748 C CA . VAL A 1 93 ? 9.350 4.883 -10.854 1.00 95.19 93 VAL A CA 1
ATOM 749 C C . VAL A 1 93 ? 9.592 3.828 -9.771 1.00 95.19 93 VAL A C 1
ATOM 751 O O . VAL A 1 93 ? 9.413 4.083 -8.579 1.00 95.19 93 VAL A O 1
ATOM 754 N N . ALA A 1 94 ? 10.042 2.630 -10.157 1.00 95.44 94 ALA A N 1
ATOM 755 C CA . ALA A 1 94 ? 10.329 1.546 -9.215 1.00 95.44 94 ALA A CA 1
ATOM 756 C C . ALA A 1 94 ? 11.345 1.956 -8.131 1.00 95.44 94 ALA A C 1
ATOM 758 O O . ALA A 1 94 ? 11.236 1.529 -6.982 1.00 95.44 94 ALA A O 1
ATOM 759 N N . HIS A 1 95 ? 12.298 2.831 -8.471 1.00 96.12 95 HIS A N 1
ATOM 760 C CA . HIS A 1 95 ? 13.272 3.383 -7.529 1.00 96.12 95 HIS A CA 1
ATOM 761 C C . HIS A 1 95 ? 12.609 4.204 -6.405 1.00 96.12 95 HIS A C 1
ATOM 763 O O . HIS A 1 95 ? 12.988 4.040 -5.245 1.00 96.12 95 HIS A O 1
ATOM 769 N N . LEU A 1 96 ? 11.573 4.997 -6.710 1.00 95.75 96 LEU A N 1
ATOM 770 C CA . LEU A 1 96 ? 10.784 5.722 -5.706 1.00 95.75 96 LEU A CA 1
ATOM 771 C C . LEU A 1 96 ? 9.999 4.764 -4.809 1.00 95.75 96 LEU A C 1
ATOM 773 O O . LEU A 1 96 ? 9.974 4.925 -3.592 1.00 95.75 96 LEU A O 1
ATOM 777 N N . GLY A 1 97 ? 9.407 3.719 -5.395 1.00 94.62 97 GLY A N 1
ATOM 778 C CA . GLY A 1 97 ? 8.724 2.675 -4.629 1.00 94.62 97 GLY A CA 1
ATOM 779 C C . GLY A 1 97 ? 9.651 1.968 -3.640 1.00 94.62 97 GLY A C 1
ATOM 780 O O . GLY A 1 97 ? 9.276 1.744 -2.491 1.00 94.62 97 GLY A O 1
ATOM 781 N N . ASN A 1 98 ? 10.877 1.652 -4.064 1.00 95.75 98 ASN A N 1
ATOM 782 C CA . ASN A 1 98 ? 11.898 1.073 -3.189 1.00 95.75 98 ASN A CA 1
ATOM 783 C C . ASN A 1 98 ? 12.314 2.045 -2.076 1.00 95.75 98 ASN A C 1
ATOM 785 O O . ASN A 1 98 ? 12.443 1.630 -0.926 1.00 95.75 98 ASN A O 1
ATOM 789 N N . HIS A 1 99 ? 12.471 3.334 -2.393 1.00 95.12 99 HIS A N 1
ATOM 790 C CA . HIS A 1 99 ? 12.760 4.369 -1.401 1.00 95.12 99 HIS A CA 1
ATOM 791 C C . HIS A 1 99 ? 11.661 4.458 -0.330 1.00 95.12 99 HIS A C 1
ATOM 793 O O . HIS A 1 99 ? 11.961 4.416 0.864 1.00 95.12 99 HIS A O 1
ATOM 799 N N . LEU A 1 100 ? 10.388 4.466 -0.742 1.00 94.94 100 LEU A N 1
ATOM 800 C CA . LEU A 1 100 ? 9.248 4.476 0.179 1.00 94.94 100 LEU A CA 1
ATOM 801 C C . LEU A 1 100 ? 9.183 3.229 1.056 1.00 94.94 100 LEU A C 1
ATOM 803 O O . LEU A 1 100 ? 8.874 3.345 2.236 1.00 94.94 100 LEU A O 1
ATOM 807 N N . LYS A 1 101 ? 9.489 2.042 0.520 1.00 95.44 101 LYS A N 1
ATOM 808 C CA . LYS A 1 101 ? 9.532 0.810 1.326 1.00 95.44 101 LYS A CA 1
ATOM 809 C C . LYS A 1 101 ? 10.569 0.883 2.444 1.00 95.44 101 LYS A C 1
ATOM 811 O O . LYS A 1 101 ? 10.278 0.466 3.559 1.00 95.44 101 LYS A O 1
ATOM 816 N N . LEU A 1 102 ? 11.744 1.447 2.159 1.00 94.56 102 LEU A N 1
ATOM 817 C CA . LEU A 1 102 ? 12.800 1.629 3.158 1.00 94.56 102 LEU A CA 1
ATOM 818 C C . LEU A 1 102 ? 12.402 2.646 4.237 1.00 94.56 102 LEU A C 1
ATOM 820 O O . LEU A 1 102 ? 12.697 2.435 5.411 1.00 94.56 102 LEU A O 1
ATOM 824 N N . GLN A 1 103 ? 11.719 3.728 3.855 1.00 93.94 103 GLN A N 1
ATOM 825 C CA . GLN A 1 103 ? 11.241 4.749 4.794 1.00 93.94 103 GLN A CA 1
ATOM 826 C C . GLN A 1 103 ? 10.032 4.286 5.623 1.00 93.94 103 GLN A C 1
ATOM 828 O O . GLN A 1 103 ? 9.905 4.653 6.789 1.00 93.94 103 GLN A O 1
ATOM 833 N N . LEU A 1 104 ? 9.145 3.481 5.034 1.00 93.56 104 LEU A N 1
ATOM 834 C CA . LEU A 1 104 ? 7.841 3.104 5.584 1.00 93.56 104 LEU A CA 1
ATOM 835 C C . LEU A 1 104 ? 7.745 1.593 5.833 1.00 93.56 104 LEU A C 1
ATOM 837 O O . LEU A 1 104 ? 6.800 0.928 5.400 1.00 93.56 104 LEU A O 1
ATOM 841 N N . SER A 1 105 ? 8.713 1.049 6.570 1.00 92.50 105 SER A N 1
ATOM 842 C CA . SER A 1 105 ? 8.831 -0.393 6.837 1.00 92.50 105 SER A CA 1
ATOM 843 C C . SER A 1 105 ? 7.572 -1.026 7.453 1.00 92.50 105 SER A C 1
ATOM 845 O O . SER A 1 105 ? 7.249 -2.173 7.165 1.00 92.50 105 SER A O 1
ATOM 847 N N . SER A 1 106 ? 6.792 -0.278 8.241 1.00 94.00 106 SER A N 1
ATOM 848 C CA . SER A 1 106 ? 5.552 -0.770 8.868 1.00 94.00 106 SER A CA 1
ATOM 849 C C . SER A 1 106 ? 4.403 -1.044 7.885 1.00 94.00 106 SER A C 1
ATOM 851 O O . SER A 1 106 ? 3.480 -1.799 8.199 1.00 94.00 106 SER A O 1
ATOM 853 N N . ILE A 1 107 ? 4.445 -0.452 6.691 1.00 93.94 107 ILE A N 1
ATOM 854 C CA . ILE A 1 107 ? 3.391 -0.523 5.666 1.00 93.94 107 ILE A CA 1
ATOM 855 C C . ILE A 1 107 ? 3.949 -0.928 4.295 1.00 93.94 107 ILE A C 1
ATOM 857 O O . ILE A 1 107 ? 3.275 -0.763 3.278 1.00 93.94 107 ILE A O 1
ATOM 861 N N . GLU A 1 108 ? 5.145 -1.522 4.254 1.00 94.38 108 GLU A N 1
ATOM 862 C CA . GLU A 1 108 ? 5.801 -1.953 3.011 1.00 94.38 108 GLU A CA 1
ATOM 863 C C . GLU A 1 108 ? 4.939 -2.918 2.179 1.00 94.38 108 GLU A C 1
ATOM 865 O O . GLU A 1 108 ? 4.968 -2.887 0.948 1.00 94.38 108 GLU A O 1
ATOM 870 N N . HIS A 1 109 ? 4.112 -3.730 2.849 1.00 95.00 109 HIS A N 1
ATOM 871 C CA . HIS A 1 109 ? 3.199 -4.699 2.239 1.00 95.00 109 HIS A CA 1
ATOM 872 C C . HIS A 1 109 ? 2.072 -4.037 1.431 1.00 95.0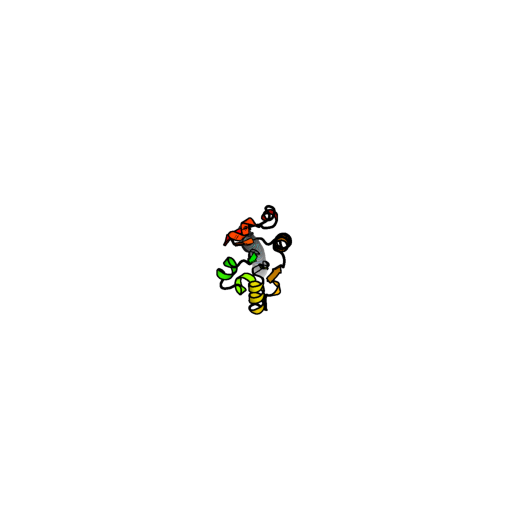0 109 HIS A C 1
ATOM 874 O O . HIS A 1 109 ? 1.448 -4.692 0.597 1.00 95.00 109 HIS A O 1
ATOM 880 N N . LYS A 1 110 ? 1.810 -2.741 1.655 1.00 95.94 110 LYS A N 1
ATOM 881 C CA . LYS A 1 110 ? 0.847 -1.947 0.880 1.00 95.94 110 LYS A CA 1
ATOM 882 C C . LYS A 1 110 ? 1.456 -1.357 -0.391 1.00 95.94 110 LYS A C 1
ATOM 884 O O . LYS A 1 110 ? 0.711 -0.816 -1.203 1.00 95.94 110 LYS A O 1
ATOM 889 N N . ILE A 1 111 ? 2.775 -1.452 -0.573 1.00 96.75 111 ILE A N 1
ATOM 890 C CA . ILE A 1 111 ? 3.498 -0.927 -1.734 1.00 96.75 111 ILE A CA 1
ATOM 891 C C . ILE A 1 111 ? 3.870 -2.102 -2.645 1.00 96.75 111 ILE A C 1
ATOM 893 O O . ILE A 1 111 ? 4.751 -2.912 -2.340 1.00 96.75 111 ILE A O 1
ATOM 897 N N . VAL A 1 112 ? 3.216 -2.202 -3.797 1.00 97.06 112 VAL A N 1
ATOM 898 C CA . VAL A 1 112 ? 3.438 -3.280 -4.769 1.00 97.06 112 VAL A CA 1
ATOM 899 C C . VAL A 1 112 ? 4.136 -2.711 -5.994 1.00 97.06 112 VAL A C 1
ATOM 901 O O . VAL A 1 112 ? 3.592 -1.854 -6.683 1.00 97.06 112 VAL A O 1
ATOM 904 N N . ILE A 1 113 ? 5.348 -3.191 -6.264 1.00 96.69 113 ILE A N 1
ATOM 905 C CA . ILE A 1 113 ? 6.168 -2.730 -7.386 1.00 96.69 113 ILE A CA 1
ATOM 906 C C . ILE A 1 113 ? 5.976 -3.687 -8.552 1.00 96.69 113 ILE A C 1
ATOM 908 O O . ILE A 1 113 ? 6.160 -4.894 -8.399 1.00 96.69 113 ILE A O 1
ATOM 912 N N . PHE A 1 114 ? 5.586 -3.149 -9.705 1.00 96.38 114 PHE A N 1
ATOM 913 C CA . PHE A 1 114 ? 5.368 -3.930 -10.914 1.00 96.38 114 PHE A CA 1
ATOM 914 C C . PHE A 1 114 ? 6.514 -3.732 -11.899 1.00 96.38 114 PHE A C 1
ATOM 916 O O . PHE A 1 114 ? 6.971 -2.618 -12.123 1.00 96.38 114 PHE A O 1
ATOM 923 N N . ASN A 1 115 ? 6.909 -4.822 -12.557 1.00 95.12 115 ASN A N 1
ATOM 924 C CA . ASN A 1 115 ? 7.903 -4.796 -13.636 1.00 95.12 115 ASN A CA 1
ATOM 925 C C . ASN A 1 115 ? 7.277 -4.475 -15.006 1.00 95.12 115 ASN A C 1
ATOM 927 O O . ASN A 1 115 ? 7.991 -4.273 -15.981 1.00 95.12 115 ASN A O 1
ATOM 931 N N . ASN A 1 116 ? 5.942 -4.451 -15.098 1.00 94.00 116 ASN A N 1
ATOM 932 C CA . ASN A 1 116 ? 5.197 -4.180 -16.326 1.00 94.00 116 ASN A CA 1
ATOM 933 C C . ASN A 1 116 ? 3.965 -3.309 -16.027 1.00 94.00 116 ASN A C 1
ATOM 935 O O . ASN A 1 116 ? 3.138 -3.678 -15.191 1.00 94.00 116 ASN A O 1
ATOM 939 N N . SER A 1 117 ? 3.796 -2.200 -16.751 1.00 92.25 117 SER A N 1
ATOM 940 C CA . SER A 1 117 ? 2.649 -1.289 -16.615 1.00 92.25 117 SER A CA 1
ATOM 941 C C . SER A 1 117 ? 1.301 -1.981 -16.866 1.00 92.25 117 SER A C 1
ATOM 943 O O . SER A 1 117 ? 0.319 -1.696 -16.188 1.00 92.25 117 SER A O 1
ATOM 945 N N . SER A 1 118 ? 1.244 -2.979 -17.755 1.00 92.88 118 SER A N 1
ATOM 946 C CA . SER A 1 118 ? 0.016 -3.759 -18.003 1.00 92.88 118 SER A CA 1
ATOM 947 C C . SER A 1 118 ? -0.425 -4.583 -16.784 1.00 92.88 118 SER A C 1
ATOM 949 O O . SER A 1 118 ? -1.620 -4.815 -16.565 1.00 92.88 118 SER A O 1
ATOM 951 N N . ALA A 1 119 ? 0.534 -5.019 -15.962 1.00 95.50 119 ALA A N 1
ATOM 952 C CA . ALA A 1 119 ? 0.251 -5.770 -14.744 1.00 95.50 119 ALA A CA 1
ATOM 953 C C . ALA A 1 119 ? -0.348 -4.873 -13.647 1.00 95.50 119 ALA A C 1
ATOM 955 O O . ALA A 1 119 ? -1.203 -5.343 -12.895 1.00 95.50 119 ALA A O 1
ATOM 956 N N . VAL A 1 120 ? 0.001 -3.579 -13.624 1.00 95.69 120 VAL A N 1
ATOM 957 C CA . VAL A 1 120 ? -0.608 -2.587 -12.718 1.00 95.69 120 VAL A CA 1
ATOM 958 C C . VAL A 1 120 ? -2.115 -2.536 -12.929 1.00 95.69 120 VAL A C 1
ATOM 960 O O . VAL A 1 120 ? -2.880 -2.688 -11.980 1.00 95.69 120 VAL A O 1
ATOM 963 N N . TRP A 1 121 ? -2.568 -2.421 -14.178 1.00 95.12 121 TRP A N 1
ATOM 964 C CA . TRP A 1 121 ? -3.999 -2.362 -14.483 1.00 95.12 121 TRP A CA 1
ATOM 965 C C . TRP A 1 121 ? -4.739 -3.643 -14.110 1.00 95.12 121 TRP A C 1
ATOM 967 O O . TRP A 1 121 ? -5.872 -3.599 -13.632 1.00 95.12 121 TRP A O 1
ATOM 977 N N . SER A 1 122 ? -4.087 -4.791 -14.271 1.00 95.69 122 SER A N 1
ATOM 978 C CA . SER A 1 122 ? -4.632 -6.075 -13.826 1.00 95.69 122 SER A CA 1
ATOM 979 C C . SER A 1 122 ? -4.785 -6.122 -12.303 1.00 95.69 122 SER A C 1
ATOM 981 O O . SER A 1 122 ? -5.816 -6.575 -11.804 1.00 95.69 122 SER A O 1
ATOM 983 N N . ALA A 1 123 ? -3.818 -5.578 -11.561 1.00 96.25 123 ALA A N 1
ATOM 984 C CA . ALA A 1 123 ? -3.908 -5.447 -10.113 1.00 96.25 123 ALA A CA 1
ATOM 985 C C . ALA A 1 123 ? -5.012 -4.473 -9.682 1.00 96.25 123 ALA A C 1
ATOM 987 O O . ALA A 1 123 ? -5.775 -4.801 -8.776 1.00 96.25 123 ALA A O 1
ATOM 988 N N . VAL A 1 124 ? -5.184 -3.333 -10.363 1.00 95.50 124 VAL A N 1
ATOM 989 C CA . VAL A 1 124 ? -6.302 -2.409 -10.088 1.00 95.50 124 VAL A CA 1
ATOM 990 C C . VAL A 1 124 ? -7.652 -3.123 -10.245 1.00 95.50 124 VAL A C 1
ATOM 992 O O . VAL A 1 124 ? -8.496 -3.041 -9.348 1.00 95.50 124 VAL A O 1
ATOM 995 N N . ARG A 1 125 ? -7.844 -3.894 -11.330 1.00 95.19 125 ARG A N 1
ATOM 996 C CA . ARG A 1 125 ? -9.064 -4.703 -11.539 1.00 95.19 125 ARG A CA 1
ATOM 997 C C . ARG A 1 125 ? -9.281 -5.737 -10.434 1.00 95.19 125 ARG A C 1
ATOM 999 O O . ARG A 1 125 ? -10.424 -6.012 -10.071 1.00 95.19 125 ARG A O 1
ATOM 1006 N N . HIS A 1 126 ? -8.199 -6.326 -9.927 1.00 95.38 126 HIS A N 1
ATOM 1007 C CA . HIS A 1 126 ? -8.254 -7.344 -8.883 1.00 95.38 126 HIS A CA 1
ATOM 1008 C C . HIS A 1 126 ? -8.592 -6.751 -7.509 1.00 95.38 126 HIS A C 1
ATOM 1010 O O . HIS A 1 126 ? -9.432 -7.299 -6.798 1.00 95.38 126 HIS A O 1
ATOM 1016 N N . LEU A 1 127 ? -7.984 -5.615 -7.154 1.00 94.06 127 LEU A N 1
ATOM 1017 C CA . LEU A 1 127 ? -8.150 -4.982 -5.845 1.00 94.06 127 LEU A CA 1
ATOM 1018 C C . LEU A 1 127 ? -9.546 -4.383 -5.638 1.00 94.06 127 LEU A C 1
ATOM 1020 O O . LEU A 1 127 ? -10.004 -4.330 -4.498 1.00 94.06 127 LEU A O 1
ATOM 1024 N N . LYS A 1 128 ? -10.207 -3.918 -6.712 1.00 92.31 128 LYS A N 1
ATOM 1025 C CA . LYS A 1 128 ? -11.563 -3.328 -6.680 1.00 92.31 128 LYS A CA 1
ATOM 1026 C C . LYS A 1 128 ? -11.739 -2.268 -5.582 1.00 92.31 128 LYS A C 1
ATOM 1028 O O . LYS A 1 128 ? -12.753 -2.236 -4.881 1.00 92.31 128 LYS A O 1
ATOM 1033 N N . LYS A 1 129 ? -10.721 -1.421 -5.393 1.00 92.56 129 LYS A N 1
ATOM 1034 C CA . LYS A 1 129 ? -10.800 -0.311 -4.436 1.00 92.56 129 LYS A CA 1
ATOM 1035 C C . LYS A 1 129 ? -11.832 0.714 -4.915 1.00 92.56 129 LYS A C 1
ATOM 1037 O O . LYS A 1 129 ? -12.114 0.821 -6.107 1.00 92.56 129 LYS A O 1
ATOM 1042 N N . TYR A 1 130 ? -12.418 1.452 -3.973 1.00 92.38 130 TYR A N 1
ATOM 1043 C CA . TYR A 1 130 ? -13.475 2.412 -4.289 1.00 92.38 130 TYR A CA 1
ATOM 1044 C C . TYR A 1 130 ? -12.936 3.574 -5.126 1.00 92.38 130 TYR A C 1
ATOM 1046 O O . TYR A 1 130 ? -13.568 3.957 -6.105 1.00 92.38 130 TYR A O 1
ATOM 1054 N N . GLU A 1 131 ? -11.778 4.115 -4.752 1.00 94.19 131 GLU A N 1
ATOM 1055 C CA . GLU A 1 131 ? -11.160 5.258 -5.420 1.00 94.19 131 GLU A CA 1
ATOM 1056 C C . GLU A 1 131 ? -9.809 4.868 -6.025 1.00 94.19 131 GLU A C 1
ATOM 1058 O O . GLU A 1 131 ? -8.970 4.286 -5.340 1.00 94.19 131 GLU A O 1
ATOM 1063 N N . LEU A 1 132 ? -9.593 5.200 -7.296 1.00 95.19 132 LEU A N 1
ATOM 1064 C CA . LEU A 1 132 ? -8.295 5.123 -7.964 1.00 95.19 132 LEU A CA 1
ATOM 1065 C C . LEU A 1 132 ? -7.734 6.535 -8.093 1.00 95.19 132 LEU A C 1
ATOM 1067 O O . LEU A 1 132 ? -8.373 7.397 -8.692 1.00 95.19 132 LEU A O 1
ATOM 1071 N N . VAL A 1 133 ? -6.539 6.751 -7.561 1.00 95.12 133 VAL A N 1
ATOM 1072 C CA . VAL A 1 133 ? -5.820 8.019 -7.637 1.00 95.12 133 VAL A CA 1
ATOM 1073 C C . VAL A 1 133 ? -4.642 7.845 -8.584 1.00 95.12 133 VAL A C 1
ATOM 1075 O O . VAL A 1 133 ? -3.768 7.006 -8.353 1.00 95.12 133 VAL A O 1
ATOM 1078 N N . ILE A 1 134 ? -4.635 8.628 -9.657 1.00 94.38 134 ILE A N 1
ATOM 1079 C CA . ILE A 1 134 ? -3.613 8.575 -10.701 1.00 94.38 134 ILE A CA 1
ATOM 1080 C C . ILE A 1 134 ? -3.315 9.979 -11.221 1.00 94.38 134 ILE A C 1
ATOM 1082 O O . ILE A 1 134 ? -4.185 10.848 -11.227 1.00 94.38 134 ILE A O 1
ATOM 1086 N N . SER A 1 135 ? -2.088 10.203 -11.675 1.00 93.19 135 SER A N 1
ATOM 1087 C CA . SER A 1 135 ? -1.732 11.451 -12.341 1.00 93.19 135 SER A CA 1
ATOM 1088 C C . SER A 1 135 ? -2.404 11.580 -13.718 1.00 93.19 135 SER A C 1
ATOM 1090 O O . SER A 1 135 ? -2.728 10.589 -14.390 1.00 93.19 135 SER A O 1
ATOM 1092 N N . ARG A 1 136 ? -2.685 12.820 -14.132 1.00 91.31 136 ARG A N 1
ATOM 1093 C CA . ARG A 1 136 ? -3.389 13.115 -15.398 1.00 91.31 136 ARG A CA 1
ATOM 1094 C C . ARG A 1 136 ? -2.652 12.594 -16.631 1.00 91.31 136 ARG A C 1
ATOM 1096 O O . ARG A 1 136 ? -3.300 12.116 -17.558 1.00 91.31 136 ARG A O 1
ATOM 1103 N N . ASP A 1 137 ? -1.328 12.649 -16.627 1.00 89.19 137 ASP A N 1
ATOM 1104 C CA . ASP A 1 137 ? -0.456 12.182 -17.711 1.00 89.19 137 ASP A CA 1
ATOM 1105 C C . ASP A 1 137 ? -0.637 10.679 -18.001 1.00 89.19 137 ASP A C 1
ATOM 1107 O O . ASP A 1 137 ? -0.866 10.284 -19.147 1.00 89.19 137 ASP A O 1
ATOM 1111 N N . LYS A 1 138 ? -0.671 9.844 -16.955 1.00 87.44 138 LYS A N 1
ATOM 1112 C CA . LYS A 1 138 ? -0.832 8.380 -17.060 1.00 87.44 138 LYS A CA 1
ATOM 1113 C C . LYS A 1 138 ? -2.272 7.914 -17.254 1.00 87.44 138 LYS A C 1
ATOM 1115 O O . LYS A 1 138 ? -2.538 6.719 -17.357 1.00 87.44 138 LYS A O 1
ATOM 1120 N N . THR A 1 139 ? -3.223 8.842 -17.327 1.00 83.75 139 THR A N 1
ATOM 1121 C CA . THR A 1 139 ? -4.631 8.503 -17.582 1.00 83.75 139 THR A CA 1
ATOM 1122 C C . THR A 1 139 ? -4.847 8.006 -19.014 1.00 83.75 139 THR A C 1
ATOM 1124 O O . THR A 1 139 ? -5.762 7.223 -19.255 1.00 83.75 139 THR A O 1
ATOM 1127 N N . SER A 1 140 ? -4.000 8.422 -19.959 1.00 86.69 140 SER A N 1
ATOM 1128 C CA . SER A 1 140 ? -4.057 7.984 -21.361 1.00 86.69 140 SER A CA 1
ATOM 1129 C C . SER A 1 140 ? -3.739 6.491 -21.543 1.00 86.69 140 SER A C 1
ATOM 1131 O O . SER A 1 140 ? -4.355 5.837 -22.382 1.00 86.69 140 SER A O 1
ATOM 1133 N N . ASP A 1 141 ? -2.870 5.934 -20.696 1.00 87.94 141 ASP A N 1
ATOM 1134 C CA . ASP A 1 141 ? -2.493 4.512 -20.690 1.00 87.94 141 ASP A CA 1
ATOM 1135 C C . ASP A 1 141 ? -3.546 3.606 -20.024 1.00 87.94 141 ASP A C 1
ATOM 1137 O O . ASP A 1 141 ? -3.415 2.377 -20.004 1.00 87.94 141 ASP A O 1
ATOM 1141 N N . MET A 1 142 ? -4.581 4.203 -19.428 1.00 90.56 142 MET A N 1
ATOM 1142 C CA . MET A 1 142 ? -5.587 3.499 -18.646 1.00 90.56 142 MET A CA 1
ATOM 1143 C C . MET A 1 142 ? -6.573 2.741 -19.550 1.00 90.56 142 MET A C 1
ATOM 1145 O O . MET A 1 142 ? -7.236 3.352 -20.393 1.00 90.56 142 MET A O 1
ATOM 1149 N N . PRO A 1 143 ? -6.782 1.429 -19.332 1.00 93.12 143 PRO A N 1
ATOM 1150 C CA . PRO A 1 143 ? -7.792 0.673 -20.061 1.00 93.12 143 PRO A CA 1
ATOM 1151 C C . PRO A 1 143 ? -9.208 1.238 -19.864 1.00 93.12 143 PRO A C 1
ATOM 1153 O O . PRO A 1 143 ? -9.628 1.539 -18.745 1.00 93.12 143 PRO A O 1
ATOM 1156 N N . VAL A 1 144 ? -9.982 1.335 -20.950 1.00 91.25 144 VAL A N 1
ATOM 1157 C CA . VAL A 1 144 ? -11.342 1.918 -20.952 1.00 91.25 144 VAL A CA 1
ATOM 1158 C C . VAL A 1 144 ? -12.297 1.182 -20.000 1.00 91.25 144 VAL A C 1
ATOM 1160 O O . VAL A 1 144 ? -13.207 1.780 -19.420 1.00 91.25 144 VAL A O 1
ATOM 1163 N N . ASP A 1 145 ? -12.083 -0.118 -19.798 1.00 92.75 145 ASP A N 1
ATOM 1164 C CA . ASP A 1 145 ? -12.896 -0.967 -18.930 1.00 92.75 145 ASP A CA 1
ATOM 1165 C C . ASP A 1 145 ? -12.651 -0.730 -17.433 1.00 92.75 145 ASP A C 1
ATOM 1167 O O . ASP A 1 145 ? -13.466 -1.166 -16.617 1.00 92.75 145 ASP A O 1
ATOM 1171 N N . LEU A 1 146 ? -11.589 -0.010 -17.049 1.00 91.88 146 LEU A N 1
ATOM 1172 C CA . LEU A 1 146 ? -11.198 0.146 -15.645 1.00 91.88 146 LEU A CA 1
ATOM 1173 C C . LEU A 1 146 ? -12.285 0.813 -14.790 1.00 91.88 146 LEU A C 1
ATOM 1175 O O . LEU A 1 146 ? -12.470 0.454 -13.627 1.00 91.88 146 LEU A O 1
ATOM 1179 N N . ARG A 1 147 ? -13.086 1.699 -15.396 1.00 90.06 147 ARG A N 1
ATOM 1180 C CA . ARG A 1 147 ? -14.250 2.345 -14.759 1.00 90.06 147 ARG A CA 1
ATOM 1181 C C . ARG A 1 147 ? -15.306 1.357 -14.251 1.00 90.06 147 ARG A C 1
ATOM 1183 O O . ARG A 1 147 ? -16.123 1.726 -13.420 1.00 90.06 147 ARG A O 1
ATOM 1190 N N . ARG A 1 148 ? -15.314 0.108 -14.732 1.00 91.75 148 ARG A N 1
ATOM 1191 C CA . ARG A 1 148 ? -16.229 -0.945 -14.251 1.00 91.75 148 ARG A CA 1
ATOM 1192 C C . ARG A 1 148 ? -15.781 -1.570 -12.927 1.00 91.75 148 ARG A C 1
ATOM 1194 O O . ARG A 1 148 ? -16.580 -2.237 -12.277 1.00 91.75 148 ARG A O 1
ATOM 1201 N N . TYR A 1 149 ? -14.516 -1.387 -12.551 1.00 92.38 149 TYR A N 1
ATOM 1202 C CA . TYR A 1 149 ? -13.895 -2.030 -11.388 1.00 92.38 149 TYR A CA 1
ATOM 1203 C C . TYR A 1 149 ? -13.637 -1.066 -10.227 1.00 92.38 149 TYR A C 1
ATOM 1205 O O . TYR A 1 149 ? -13.383 -1.520 -9.114 1.00 92.38 149 TYR A O 1
ATOM 1213 N N . VAL A 1 150 ? -1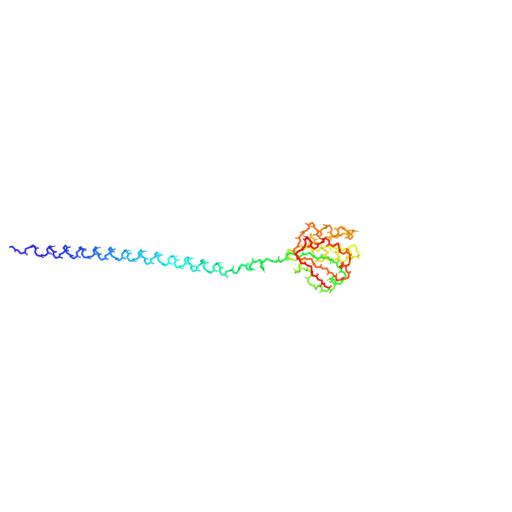3.707 0.240 -10.485 1.00 91.38 150 VAL A N 1
ATOM 1214 C CA . VAL A 1 150 ? -13.428 1.311 -9.524 1.00 91.38 150 VAL A CA 1
ATOM 1215 C C . VAL A 1 150 ? -14.649 2.227 -9.448 1.00 91.38 150 VAL A C 1
ATOM 1217 O O . VAL A 1 150 ? -15.223 2.570 -10.477 1.00 91.38 150 VAL A O 1
ATOM 1220 N N . GLY A 1 151 ? -15.054 2.628 -8.242 1.00 89.31 151 GLY A N 1
ATOM 1221 C CA . GLY A 1 151 ? -16.215 3.503 -8.041 1.00 89.31 151 GLY A CA 1
ATOM 1222 C C . GLY A 1 151 ? -15.967 4.961 -8.444 1.00 89.31 151 GLY A C 1
ATOM 1223 O O . GLY A 1 151 ? -16.860 5.614 -8.977 1.00 89.31 151 GLY A O 1
ATOM 1224 N N . GLN A 1 152 ? -14.757 5.468 -8.206 1.00 92.75 152 GLN A N 1
ATOM 1225 C CA . GLN A 1 152 ? -14.357 6.846 -8.480 1.00 92.75 152 GLN A CA 1
ATOM 1226 C C . GLN A 1 152 ? -12.905 6.902 -8.974 1.00 92.75 152 GLN A C 1
ATOM 1228 O O . GLN A 1 152 ? -12.036 6.226 -8.432 1.00 92.75 152 GLN A O 1
ATOM 1233 N N . ILE A 1 153 ? -12.632 7.727 -9.984 1.00 93.00 153 ILE A N 1
ATOM 1234 C CA . ILE A 1 153 ? -11.270 7.998 -10.460 1.00 93.00 153 ILE A CA 1
ATOM 1235 C C . ILE A 1 153 ? -10.962 9.462 -10.163 1.00 93.00 153 ILE A C 1
ATOM 1237 O O . ILE A 1 153 ? -11.693 10.350 -10.605 1.00 93.00 153 ILE A O 1
ATOM 1241 N N . SER A 1 154 ? -9.899 9.693 -9.401 1.00 92.62 154 SER A N 1
ATOM 1242 C CA . SER A 1 154 ? -9.426 11.013 -9.000 1.00 92.62 154 SER A CA 1
ATOM 1243 C C . SER A 1 154 ? -8.095 11.291 -9.684 1.00 92.62 154 SER A C 1
ATOM 1245 O O . SER A 1 154 ? -7.178 10.470 -9.643 1.00 92.62 154 SER A O 1
ATOM 1247 N N . HIS A 1 155 ? -8.003 12.457 -10.318 1.00 91.19 155 HIS A N 1
ATOM 1248 C CA . HIS A 1 155 ? -6.811 12.880 -11.040 1.00 91.19 155 HIS A CA 1
ATOM 1249 C C . HIS A 1 155 ? -6.056 13.942 -10.258 1.00 91.19 155 HIS A C 1
ATOM 1251 O O . HIS A 1 155 ? -6.656 14.937 -9.843 1.00 91.19 155 HIS A O 1
ATOM 1257 N N . ILE A 1 156 ? -4.748 13.746 -10.125 1.00 85.25 156 ILE A N 1
ATOM 1258 C CA . ILE A 1 156 ? -3.828 14.701 -9.504 1.00 85.25 156 ILE A CA 1
ATOM 1259 C C . ILE A 1 156 ? -2.962 15.369 -10.568 1.00 85.25 156 ILE A C 1
ATOM 1261 O O . ILE A 1 156 ? -2.655 14.725 -11.593 1.00 85.25 156 ILE A O 1
#

Foldseek 3Di:
DPPPPVVVVVVVVVVVVVVVVVVVVVVVVVVVVVVVVVVVVVVVVVVVVPDPPVVPPDPQQEEEEDDPVVLVPDPCPPVVLVHNYAYEYELVCLVVLVVCCVVNVVRNVRRHYDNHPVVSQVVLQVVLGQEYEYEPVCVVVHDPCSCVSYNYYHYD

Solvent-accessible surface area (backbone atoms only — not comparable to full-atom values): 8950 Å² total; per-residue (Å²): 144,81,71,72,70,61,57,56,54,53,54,52,55,53,52,52,52,54,54,50,52,55,54,51,50,54,53,52,57,54,54,54,52,53,51,53,52,50,53,51,49,49,52,48,49,62,59,63,67,61,46,96,68,74,79,73,81,60,85,74,27,34,31,37,47,52,43,72,72,52,57,76,70,49,88,58,58,66,66,62,52,67,50,69,33,38,37,38,23,35,46,94,44,38,68,58,50,52,52,48,34,71,76,38,65,94,53,32,90,36,54,47,75,34,90,41,64,73,55,48,57,53,47,52,56,69,67,46,34,41,31,39,38,36,40,59,80,63,52,78,78,50,65,86,68,52,68,80,39,31,79,41,80,47,75,95

Nearest PDB structures (foldseek):
  5nkz-assembly2_D  TM=7.200E-01  e=1.020E-02  Ogataea angusta
  3tma-assembly1_A  TM=4.580E-01  e=3.603E-01  Thermus thermophilus HB27
  3ecs-assembly1_H  TM=5.355E-01  e=1.349E+00  Homo sapiens
  3ecs-assembly1_C  TM=4.434E-01  e=1.263E+00  Homo sapiens
  7l70-assembly1_H  TM=4.700E-01  e=5.395E+00  Homo sapiens

InterPro domains:
  IPR024359 Peroxisome assembly protein 22 [PF12827] (53-154)
  IPR038613 Peroxin 22, C-terminal domain superfamiliy [G3DSA:3.40.50.11730] (54-156)

Mean predicted aligned error: 14.95 Å

Secondary structure (DSSP, 8-state):
--SHHHHHHHHHHHHHHHHHHHHHHHHHHHHHHHHHHHHHHHHHHHHHTS-TTTTS-SPPPEEEEE-HHHHHH-S-HHHHHHSSEEEEE-GGGHHHHHHHHHH-GGGGGGEEE-SSHHHHHHHHHHH--SEEEE-SGGGTTS-GGGGGT-SEEEE-

pLDDT: mean 82.67, std 15.22, range [44.31, 97.38]

Radius of gyration: 35.79 Å; Cα contacts (8 Å, |Δi|>4): 157; chains: 1; bounding box: 88×24×96 Å

Organism: Kluyveromyces lactis (strain ATCC 8585 / CBS 2359 / DSM 70799 / NBRC 1267 / NRRL Y-1140 / WM37) (NCBI:txid284590)

Sequence (156 aa):
MRGDKETTNWLNKSLMKQARQKKLSIIAVGVLSTVAVTVGYLLYLYRGQRNPNIRDVKPKSKCYVLTQDLFDKIENWQEELSKDSVMLVLPEVAHLGNHLKLQLSSIEHKIVIFNNSSAVWSAVRHLKKYELVISRDKTSDMPVDLRRYVGQISHI